Protein AF-A0A0B2VV82-F1 (afdb_monomer_lite)

Organism: Toxocara canis (NCBI:txid6265)

pLDDT: mean 85.84, std 12.66, range [38.75, 96.62]

Foldseek 3Di:
DDDPLAQLQSLLVQLLVLLVVCVVLPDDDDPPDDDPVSVVVLLVSLVSNLVSLVSSLPHDPPRPVPDDPVSVVSSLVSCLVCLNVLLVSLQCVQVVVPHPDDLVSNLVSLVSVLPVNPPPDDSSNVSNVVSCPRVSSVSSVVVVVVVCVVVVD

Structure (mmCIF, N/CA/C/O backbone):
data_AF-A0A0B2VV82-F1
#
_entry.id   AF-A0A0B2VV82-F1
#
loop_
_atom_site.group_PDB
_atom_site.id
_atom_site.type_symbol
_atom_site.label_atom_id
_atom_site.label_alt_id
_atom_site.label_comp_id
_atom_site.label_asym_id
_atom_site.label_entity_id
_atom_site.label_seq_id
_atom_site.pdbx_PDB_ins_code
_atom_site.Cartn_x
_atom_site.Cartn_y
_atom_site.Cartn_z
_atom_site.occupancy
_atom_site.B_iso_or_equiv
_atom_site.auth_seq_id
_atom_site.auth_comp_id
_atom_site.auth_asym_id
_atom_site.auth_atom_id
_atom_site.pdbx_PDB_model_num
ATOM 1 N N . MET A 1 1 ? 13.077 -0.779 22.346 1.00 38.75 1 MET A N 1
ATOM 2 C CA . MET A 1 1 ? 11.808 -1.352 22.839 1.00 38.75 1 MET A CA 1
ATOM 3 C C . MET A 1 1 ? 11.272 -2.237 21.726 1.00 38.75 1 MET A C 1
ATOM 5 O O . MET A 1 1 ? 10.902 -1.706 20.689 1.00 38.75 1 MET A O 1
ATOM 9 N N . LEU A 1 2 ? 11.366 -3.558 21.871 1.00 47.12 2 LEU A N 1
ATOM 10 C CA . LEU A 1 2 ? 10.791 -4.503 20.910 1.00 47.12 2 LEU A CA 1
ATOM 11 C C . LEU A 1 2 ? 9.285 -4.560 21.195 1.00 47.12 2 LEU A C 1
ATOM 13 O O . LEU A 1 2 ? 8.897 -4.849 22.325 1.00 47.12 2 LEU A O 1
ATOM 17 N N . LEU A 1 3 ? 8.452 -4.196 20.217 1.00 53.34 3 LEU A N 1
ATOM 18 C CA . LEU A 1 3 ? 7.009 -4.441 20.293 1.00 53.34 3 LEU A CA 1
ATOM 19 C C . LEU A 1 3 ? 6.811 -5.960 20.438 1.00 53.34 3 LEU A C 1
ATOM 21 O O . LEU A 1 3 ? 7.485 -6.690 19.708 1.00 53.34 3 LEU A O 1
ATOM 25 N N . PRO A 1 4 ? 5.950 -6.449 21.350 1.00 56.22 4 PRO A N 1
ATOM 26 C CA . PRO A 1 4 ? 5.631 -7.871 21.401 1.00 56.22 4 PRO A CA 1
ATOM 27 C C . PRO A 1 4 ? 5.121 -8.283 20.018 1.00 56.22 4 PRO A C 1
ATOM 29 O O . PRO A 1 4 ? 4.187 -7.672 19.499 1.00 56.22 4 PRO A O 1
ATOM 32 N N . GLU A 1 5 ? 5.788 -9.255 19.393 1.00 61.78 5 GLU A N 1
ATOM 33 C CA . GLU A 1 5 ? 5.615 -9.564 17.967 1.00 61.78 5 GLU A CA 1
ATOM 34 C C . GLU A 1 5 ? 4.212 -10.083 17.612 1.00 61.78 5 GLU A C 1
ATOM 36 O O . GLU A 1 5 ? 3.867 -10.110 16.436 1.00 61.78 5 GLU A O 1
ATOM 41 N N . ASP A 1 6 ? 3.374 -10.347 18.620 1.00 69.81 6 ASP A N 1
ATOM 42 C CA . ASP A 1 6 ? 2.082 -11.018 18.484 1.00 69.81 6 ASP A CA 1
ATOM 43 C C . ASP A 1 6 ? 0.884 -10.251 19.081 1.00 69.81 6 ASP A C 1
ATOM 45 O O . ASP A 1 6 ? -0.179 -10.847 19.259 1.00 69.81 6 ASP A O 1
ATOM 49 N N . ASP A 1 7 ? 1.014 -8.964 19.442 1.00 82.44 7 ASP A N 1
ATOM 50 C CA . ASP A 1 7 ? -0.138 -8.155 19.892 1.00 82.44 7 ASP A CA 1
ATOM 51 C C . ASP A 1 7 ? -0.795 -7.415 18.707 1.00 82.44 7 ASP A C 1
ATOM 53 O O . ASP A 1 7 ? -0.246 -6.409 18.238 1.00 82.44 7 ASP A O 1
ATOM 57 N N . PRO A 1 8 ? -1.987 -7.841 18.228 1.00 82.50 8 PRO A N 1
ATOM 58 C CA . PRO A 1 8 ? -2.631 -7.228 17.068 1.00 82.50 8 PRO A CA 1
ATOM 59 C C . PRO A 1 8 ? -2.944 -5.744 17.265 1.00 82.50 8 PRO A C 1
ATOM 61 O O . PRO A 1 8 ? -2.875 -4.980 16.302 1.00 82.50 8 PRO A O 1
ATOM 64 N N . LYS A 1 9 ? -3.222 -5.305 18.503 1.00 85.06 9 LYS A N 1
ATOM 65 C CA . LYS A 1 9 ? -3.465 -3.889 18.802 1.00 85.06 9 LYS A CA 1
ATOM 66 C C . LYS A 1 9 ? -2.193 -3.071 18.632 1.00 85.06 9 LYS A C 1
ATOM 68 O O . LYS A 1 9 ? -2.214 -2.028 17.983 1.00 85.06 9 LYS A O 1
ATOM 73 N N . ALA A 1 10 ? -1.083 -3.531 19.204 1.00 86.94 10 ALA A N 1
ATOM 74 C CA . ALA A 1 10 ? 0.201 -2.849 19.081 1.00 86.94 10 ALA A CA 1
ATOM 75 C C . ALA A 1 10 ? 0.649 -2.756 17.613 1.00 86.94 10 ALA A C 1
ATOM 77 O O . ALA A 1 10 ? 1.150 -1.717 17.181 1.00 86.94 10 ALA A O 1
ATOM 78 N N . LEU A 1 11 ? 0.409 -3.812 16.832 1.00 88.94 11 LEU A N 1
ATOM 79 C CA . LEU A 1 11 ? 0.706 -3.845 15.402 1.00 88.94 11 LEU A CA 1
ATOM 80 C C . LEU A 1 11 ? -0.211 -2.923 14.588 1.00 88.94 11 LEU A C 1
ATOM 82 O O . LEU A 1 11 ? 0.275 -2.222 13.703 1.00 88.94 11 LEU A O 1
ATOM 86 N N . PHE A 1 12 ? -1.500 -2.835 14.928 1.00 89.56 12 PHE A N 1
ATOM 87 C CA . PHE A 1 12 ? -2.404 -1.863 14.307 1.00 89.56 12 PHE A CA 1
ATOM 88 C C . PHE A 1 12 ? -2.006 -0.419 14.632 1.00 89.56 12 PHE A C 1
ATOM 90 O O . PHE A 1 12 ? -1.954 0.431 13.748 1.00 89.56 12 PHE A O 1
ATOM 97 N N . LEU A 1 13 ? -1.648 -0.132 15.887 1.00 90.25 13 LEU A N 1
ATOM 98 C CA . LEU A 1 13 ? -1.146 1.187 16.283 1.00 90.25 13 LEU A CA 1
ATOM 99 C C . LEU A 1 13 ? 0.170 1.532 15.574 1.00 90.25 13 LEU A C 1
ATOM 101 O O . LEU A 1 13 ? 0.400 2.693 15.238 1.00 90.25 13 LEU A O 1
ATOM 105 N N . HIS A 1 14 ? 1.017 0.537 15.303 1.00 91.94 14 HIS A N 1
ATOM 106 C CA . HIS A 1 14 ? 2.226 0.719 14.506 1.00 91.94 14 HIS A CA 1
ATOM 107 C C . HIS A 1 14 ? 1.917 1.029 13.033 1.00 91.94 14 HIS A C 1
ATOM 109 O O . HIS A 1 14 ? 2.543 1.922 12.454 1.00 91.94 14 HIS A O 1
ATOM 115 N N . LEU A 1 15 ? 0.926 0.356 12.438 1.00 92.88 15 LEU A N 1
ATOM 116 C CA . LEU A 1 15 ? 0.416 0.693 11.107 1.00 92.88 15 LEU A CA 1
ATOM 117 C C . LEU A 1 15 ? -0.132 2.123 11.078 1.00 92.88 15 LEU A C 1
ATOM 119 O O . LEU A 1 15 ? 0.257 2.910 10.219 1.00 92.88 15 LEU A O 1
ATOM 123 N N . HIS A 1 16 ? -0.963 2.491 12.052 1.00 93.81 16 HIS A N 1
ATOM 124 C CA . HIS A 1 16 ? -1.499 3.843 12.176 1.00 93.81 16 HIS A CA 1
ATOM 125 C C . HIS A 1 16 ? -0.387 4.900 12.289 1.00 93.81 16 HIS A C 1
ATOM 127 O O . HIS A 1 16 ? -0.419 5.898 11.573 1.00 93.81 16 HIS A O 1
ATOM 133 N N . ALA A 1 17 ? 0.631 4.673 13.124 1.00 94.31 17 ALA A N 1
ATOM 134 C CA . ALA A 1 17 ? 1.778 5.575 13.235 1.00 94.31 17 ALA A CA 1
ATOM 135 C C . ALA A 1 17 ? 2.549 5.704 11.909 1.00 94.31 17 ALA A C 1
ATOM 137 O O . ALA A 1 17 ? 2.942 6.805 11.525 1.00 94.31 17 ALA A O 1
ATOM 138 N N . THR A 1 18 ? 2.722 4.594 11.187 1.00 94.62 18 THR A N 1
ATOM 139 C CA . THR A 1 18 ? 3.369 4.578 9.865 1.00 94.62 18 THR A CA 1
ATOM 140 C C . THR A 1 18 ? 2.562 5.369 8.835 1.00 94.62 18 THR A C 1
ATOM 142 O O . THR A 1 18 ? 3.122 6.168 8.089 1.00 94.62 18 THR A O 1
ATOM 145 N N . LEU A 1 19 ? 1.237 5.219 8.839 1.00 94.00 19 LEU A N 1
ATOM 146 C CA . LEU A 1 19 ? 0.329 5.983 7.985 1.00 94.00 19 LEU A CA 1
ATOM 147 C C . LEU A 1 19 ? 0.330 7.478 8.328 1.00 94.00 19 LEU A C 1
ATOM 149 O O . LEU A 1 19 ? 0.311 8.304 7.424 1.00 94.00 19 LEU A O 1
ATOM 153 N N . LYS A 1 20 ? 0.412 7.854 9.610 1.00 95.19 20 LYS A N 1
ATOM 154 C CA . LYS A 1 20 ? 0.573 9.262 10.014 1.00 95.19 20 LYS A CA 1
ATOM 155 C C . LYS A 1 20 ? 1.897 9.846 9.530 1.00 95.19 20 LYS A C 1
ATOM 157 O O . LYS A 1 20 ? 1.935 11.001 9.128 1.00 95.19 20 LYS A O 1
ATOM 162 N N . GLU A 1 21 ? 2.979 9.072 9.556 1.00 94.38 21 GLU A N 1
ATOM 163 C CA . GLU A 1 21 ? 4.252 9.524 8.993 1.00 94.38 21 GLU A CA 1
ATOM 164 C C . GLU A 1 21 ? 4.162 9.730 7.479 1.00 94.38 21 GLU A C 1
ATOM 166 O O . GLU A 1 21 ? 4.648 10.748 6.984 1.00 94.38 21 GLU A O 1
ATOM 171 N N . LEU A 1 22 ? 3.506 8.809 6.767 1.00 92.50 22 LEU A N 1
ATOM 172 C CA . LEU A 1 22 ? 3.188 8.985 5.355 1.00 92.50 22 LEU A CA 1
ATOM 173 C C . LEU A 1 22 ? 2.383 10.271 5.156 1.00 92.50 22 LEU A C 1
ATOM 175 O O . LEU A 1 22 ? 2.790 11.102 4.363 1.00 92.50 22 LEU A O 1
ATOM 179 N N . ASP A 1 23 ? 1.339 10.511 5.947 1.00 93.19 23 ASP A N 1
ATOM 180 C CA . ASP A 1 23 ? 0.503 11.710 5.826 1.00 93.19 23 ASP A CA 1
ATOM 181 C C . ASP A 1 23 ? 1.262 13.035 6.019 1.00 93.19 23 ASP A C 1
ATOM 183 O O . ASP A 1 23 ? 0.896 14.059 5.441 1.00 93.19 23 ASP A O 1
ATOM 187 N N . LEU A 1 24 ? 2.325 13.014 6.825 1.00 90.62 24 LEU A N 1
ATOM 188 C CA . LEU A 1 24 ? 3.168 14.177 7.101 1.00 90.62 24 LEU A CA 1
ATOM 189 C C . LEU A 1 24 ? 4.263 14.400 6.052 1.00 90.62 24 LEU A C 1
ATOM 191 O O . LEU A 1 24 ? 4.686 15.538 5.859 1.00 90.62 24 LEU A O 1
ATOM 195 N N . LYS A 1 25 ? 4.772 13.328 5.437 1.00 90.38 25 LYS A N 1
ATOM 196 C CA . LYS A 1 25 ? 5.976 13.361 4.586 1.00 90.38 25 LYS A CA 1
ATOM 197 C C . LYS A 1 25 ? 5.710 13.043 3.118 1.00 90.38 25 LYS A C 1
ATOM 199 O O . LYS A 1 25 ? 6.599 13.230 2.286 1.00 90.38 25 LYS A O 1
ATOM 204 N N . SER A 1 26 ? 4.527 12.534 2.794 1.00 86.44 26 SER A N 1
ATOM 205 C CA . SER A 1 26 ? 4.125 12.284 1.419 1.00 86.44 26 SER A CA 1
ATOM 206 C C . SER A 1 26 ? 4.080 13.605 0.669 1.00 86.44 26 SER A C 1
ATOM 208 O O . SER A 1 26 ? 3.462 14.569 1.128 1.00 86.44 26 SER A O 1
ATOM 210 N N . ILE A 1 27 ? 4.679 13.619 -0.507 1.00 82.75 27 ILE A N 1
ATOM 211 C CA . ILE A 1 27 ? 4.485 14.680 -1.489 1.00 82.75 27 ILE A CA 1
ATOM 212 C C . ILE A 1 27 ? 3.793 14.068 -2.699 1.00 82.75 27 ILE A C 1
ATOM 214 O O . ILE A 1 27 ? 3.906 12.864 -2.940 1.00 82.75 27 ILE A O 1
ATOM 218 N N . PHE A 1 28 ? 3.045 14.874 -3.446 1.00 73.19 28 PHE A N 1
ATOM 219 C CA . PHE A 1 28 ? 2.449 14.383 -4.679 1.00 73.19 28 PHE A CA 1
ATOM 220 C C . PHE A 1 28 ? 3.560 14.098 -5.691 1.00 73.19 28 PHE A C 1
ATOM 222 O O . PHE A 1 28 ? 4.352 14.985 -6.007 1.00 73.19 28 PHE A O 1
ATOM 229 N N . LEU A 1 29 ? 3.628 12.846 -6.143 1.00 66.38 29 LEU A N 1
ATOM 230 C CA . LEU A 1 29 ? 4.650 12.381 -7.063 1.00 66.38 29 LEU A CA 1
ATOM 231 C C . LEU A 1 29 ? 4.213 12.639 -8.512 1.00 66.38 29 LEU A C 1
ATOM 233 O O . LEU A 1 29 ? 3.559 11.795 -9.112 1.00 66.38 29 LEU A O 1
ATOM 237 N N . GLU A 1 30 ? 4.533 13.793 -9.099 1.00 63.25 30 GLU A N 1
ATOM 238 C CA . GLU A 1 30 ? 4.420 13.931 -10.559 1.00 63.25 30 GLU A CA 1
ATOM 239 C C . GLU A 1 30 ? 5.642 13.287 -11.219 1.00 63.25 30 GLU A C 1
ATOM 241 O O . GLU A 1 30 ? 6.777 13.630 -10.883 1.00 63.25 30 GLU A O 1
ATOM 246 N N . HIS A 1 31 ? 5.409 12.386 -12.182 1.00 55.22 31 HIS A N 1
ATOM 247 C CA . HIS A 1 31 ? 6.424 11.587 -12.894 1.00 55.22 31 HIS A CA 1
ATOM 248 C C . HIS A 1 31 ? 7.573 12.389 -13.544 1.00 55.22 31 HIS A C 1
ATOM 250 O O . HIS A 1 31 ? 8.507 11.799 -14.077 1.00 55.22 31 HIS A O 1
ATOM 256 N N . THR A 1 32 ? 7.525 13.722 -13.550 1.00 52.88 32 THR A N 1
ATOM 257 C CA . THR A 1 32 ? 8.414 14.564 -14.360 1.00 52.88 32 THR A CA 1
ATOM 258 C C . THR A 1 32 ? 9.204 15.625 -13.592 1.00 52.88 32 THR A C 1
ATOM 260 O O . THR A 1 32 ? 9.935 16.373 -14.238 1.00 52.88 32 THR A O 1
ATOM 263 N N . ALA A 1 33 ? 9.094 15.741 -12.261 1.00 56.28 33 ALA A N 1
ATOM 264 C CA . ALA A 1 33 ? 9.673 16.902 -11.559 1.00 56.28 33 ALA A CA 1
ATOM 265 C C . ALA A 1 33 ? 10.246 16.649 -10.153 1.00 56.28 33 ALA A C 1
ATOM 267 O O . ALA A 1 33 ? 10.406 17.600 -9.389 1.00 56.28 33 ALA A O 1
ATOM 268 N N . ILE A 1 34 ? 10.554 15.405 -9.790 1.00 63.88 34 ILE A N 1
ATOM 269 C CA . ILE A 1 34 ? 10.995 15.072 -8.428 1.00 63.88 34 ILE A CA 1
ATOM 270 C C . ILE A 1 34 ? 12.476 14.731 -8.422 1.00 63.88 34 ILE A C 1
ATOM 272 O O . ILE A 1 34 ? 12.949 13.970 -9.266 1.00 63.88 34 ILE A O 1
ATOM 276 N N . GLY A 1 35 ? 13.221 15.353 -7.508 1.00 69.94 35 GLY A N 1
ATOM 277 C CA . GLY A 1 35 ? 14.632 15.070 -7.315 1.00 69.94 35 GLY A CA 1
ATOM 278 C C . GLY A 1 35 ? 14.832 13.652 -6.790 1.00 69.94 35 GLY A C 1
ATOM 279 O O . GLY A 1 35 ? 13.949 13.052 -6.175 1.00 69.94 35 GLY A O 1
ATOM 280 N N . LEU A 1 36 ? 16.017 13.101 -7.046 1.00 77.62 36 LEU A N 1
ATOM 281 C CA . LEU A 1 36 ? 16.346 11.720 -6.681 1.00 77.62 36 LEU A CA 1
ATOM 282 C C . LEU A 1 36 ? 16.151 11.461 -5.177 1.00 77.62 36 LEU A C 1
ATOM 284 O O . LEU A 1 36 ? 15.531 10.467 -4.812 1.00 77.62 36 LEU A O 1
ATOM 288 N N . ASP A 1 37 ? 16.571 12.397 -4.321 1.00 82.75 37 ASP A N 1
ATOM 289 C CA . ASP A 1 37 ? 16.448 12.280 -2.860 1.00 82.75 37 ASP A CA 1
ATOM 290 C C . ASP A 1 37 ? 14.984 12.214 -2.394 1.00 82.75 37 ASP A C 1
ATOM 292 O O . ASP A 1 37 ? 14.635 11.482 -1.463 1.00 82.75 37 ASP A O 1
ATOM 296 N N . GLU A 1 38 ? 14.100 12.975 -3.042 1.00 84.38 38 GLU A N 1
ATOM 297 C CA . GLU A 1 38 ? 12.676 12.953 -2.729 1.00 84.38 38 GLU A CA 1
ATOM 298 C C . GLU A 1 38 ? 12.028 11.653 -3.206 1.00 84.38 38 GLU A C 1
ATOM 300 O O . GLU A 1 38 ? 11.227 11.078 -2.466 1.00 84.38 38 GLU A O 1
ATOM 305 N N . CYS A 1 39 ? 12.403 11.160 -4.391 1.00 84.56 39 CYS A N 1
ATOM 306 C CA . CYS A 1 39 ? 11.950 9.865 -4.895 1.00 84.56 39 CYS A CA 1
ATOM 307 C C . CYS A 1 39 ? 12.356 8.734 -3.939 1.00 84.56 39 CYS A C 1
ATOM 309 O O . CYS A 1 39 ? 11.498 7.971 -3.486 1.00 84.56 39 CYS A O 1
ATOM 311 N N . ASP A 1 40 ? 13.624 8.696 -3.523 1.00 88.38 40 ASP A N 1
ATOM 312 C CA . ASP A 1 40 ? 14.140 7.714 -2.566 1.00 88.38 40 ASP A CA 1
ATOM 313 C C . ASP A 1 40 ? 13.382 7.767 -1.236 1.00 88.38 40 ASP A C 1
ATOM 315 O O . ASP A 1 40 ? 12.973 6.730 -0.703 1.00 88.38 40 ASP A O 1
ATOM 319 N N . MET A 1 41 ? 13.121 8.969 -0.710 1.00 91.06 41 MET A N 1
ATOM 320 C CA . MET A 1 41 ? 12.314 9.137 0.499 1.00 91.06 41 MET A CA 1
ATOM 321 C C . MET A 1 41 ? 10.905 8.557 0.323 1.00 91.06 41 MET A C 1
ATOM 323 O O . MET A 1 41 ? 10.432 7.841 1.210 1.00 91.06 41 MET A O 1
ATOM 327 N N . GLN A 1 42 ? 10.233 8.830 -0.801 1.00 91.31 42 GLN A N 1
ATOM 328 C CA . GLN A 1 42 ? 8.900 8.281 -1.056 1.00 91.31 42 GLN A CA 1
ATOM 329 C C . GLN A 1 42 ? 8.928 6.752 -1.195 1.00 91.31 42 GLN A C 1
ATOM 331 O O . GLN A 1 42 ? 8.044 6.076 -0.662 1.00 91.31 42 GLN A O 1
ATOM 336 N N . MET A 1 43 ? 9.967 6.185 -1.812 1.00 92.44 43 MET A N 1
ATOM 337 C CA . MET A 1 43 ? 10.140 4.731 -1.895 1.00 92.44 43 MET A CA 1
ATOM 338 C C . MET A 1 43 ? 10.339 4.104 -0.511 1.00 92.44 43 MET A C 1
ATOM 340 O O . MET A 1 43 ? 9.719 3.085 -0.192 1.00 92.44 43 MET A O 1
ATOM 344 N N . GLN A 1 44 ? 11.125 4.734 0.366 1.00 94.06 44 GLN A N 1
ATOM 345 C CA . GLN A 1 44 ? 11.276 4.263 1.746 1.00 94.06 44 GLN A CA 1
ATOM 346 C C . GLN A 1 44 ? 9.975 4.373 2.555 1.00 94.06 44 GLN A C 1
ATOM 348 O O . GLN A 1 44 ? 9.683 3.483 3.360 1.00 94.06 44 GLN A O 1
ATOM 353 N N . LEU A 1 45 ? 9.169 5.420 2.341 1.00 94.31 45 LEU A N 1
ATOM 354 C CA . LEU A 1 45 ? 7.842 5.533 2.957 1.00 94.31 45 LEU A CA 1
ATOM 355 C C . LEU A 1 45 ? 6.922 4.392 2.505 1.00 94.31 45 LEU A C 1
ATOM 357 O O . LEU A 1 45 ? 6.306 3.743 3.352 1.00 94.31 45 LEU A O 1
ATOM 361 N N . GLY A 1 46 ? 6.891 4.090 1.204 1.00 94.50 46 GLY A N 1
ATOM 362 C CA . GLY A 1 46 ? 6.089 2.995 0.649 1.00 94.50 46 GLY A CA 1
ATOM 363 C C . GLY A 1 46 ? 6.498 1.632 1.191 1.00 94.50 46 GLY A C 1
ATOM 364 O O . GLY A 1 46 ? 5.653 0.875 1.668 1.00 94.50 46 GLY A O 1
ATOM 365 N N . LYS A 1 47 ? 7.805 1.359 1.255 1.00 96.12 47 LYS A N 1
ATOM 366 C CA . LYS A 1 47 ? 8.346 0.151 1.891 1.00 96.12 47 LYS A CA 1
ATOM 367 C C . LYS A 1 47 ? 7.869 -0.017 3.329 1.00 96.12 47 LYS A C 1
ATOM 369 O O . LYS A 1 47 ? 7.401 -1.092 3.701 1.00 96.12 47 LYS A O 1
ATOM 374 N N . ARG A 1 48 ? 7.982 1.032 4.146 1.00 96.06 48 ARG A N 1
ATOM 375 C CA . ARG A 1 48 ? 7.578 0.978 5.558 1.00 96.06 48 ARG A CA 1
ATOM 376 C C . ARG A 1 48 ? 6.075 0.780 5.706 1.00 96.06 48 ARG A C 1
ATOM 378 O O . ARG A 1 48 ? 5.662 -0.001 6.560 1.00 96.06 48 ARG A O 1
ATOM 385 N N . PHE A 1 49 ? 5.279 1.439 4.866 1.00 95.56 49 PHE A N 1
ATOM 386 C CA . PHE A 1 49 ? 3.833 1.243 4.810 1.00 95.56 49 PHE A CA 1
ATOM 387 C C . PHE A 1 49 ? 3.474 -0.221 4.518 1.00 95.56 49 PHE A C 1
ATOM 389 O O . PHE A 1 49 ? 2.756 -0.832 5.310 1.00 95.56 49 PHE A O 1
ATOM 396 N N . ILE A 1 50 ? 4.028 -0.806 3.450 1.00 96.06 50 ILE A N 1
ATOM 397 C CA . ILE A 1 50 ? 3.772 -2.203 3.069 1.00 96.06 50 ILE A CA 1
ATOM 398 C C . ILE A 1 50 ? 4.216 -3.171 4.174 1.00 96.06 50 ILE A C 1
ATOM 400 O O . ILE A 1 50 ? 3.457 -4.056 4.560 1.00 96.06 50 ILE A O 1
ATOM 404 N N . GLN A 1 51 ? 5.398 -2.974 4.764 1.00 94.69 51 GLN A N 1
ATOM 405 C CA . GLN A 1 51 ? 5.879 -3.820 5.863 1.00 94.69 51 GLN A CA 1
ATOM 406 C C . GLN A 1 51 ? 4.987 -3.744 7.107 1.00 94.69 51 GLN A C 1
ATOM 408 O O . GLN A 1 51 ? 4.691 -4.775 7.714 1.00 94.69 51 GLN A O 1
ATOM 413 N N . ALA A 1 52 ? 4.544 -2.543 7.492 1.00 93.00 52 ALA A N 1
ATOM 414 C CA . ALA A 1 52 ? 3.648 -2.366 8.632 1.00 93.00 52 ALA A CA 1
ATOM 415 C C . ALA A 1 52 ? 2.288 -3.033 8.383 1.00 93.00 52 ALA A C 1
ATOM 417 O O . ALA A 1 52 ? 1.745 -3.680 9.281 1.00 93.00 52 ALA A O 1
ATOM 418 N N . LEU A 1 53 ? 1.775 -2.926 7.155 1.00 92.19 53 LEU A N 1
ATOM 419 C CA . LEU A 1 53 ? 0.534 -3.558 6.730 1.00 92.19 53 LEU A CA 1
ATOM 420 C C . LEU A 1 53 ? 0.628 -5.089 6.779 1.00 92.19 53 LEU A C 1
ATOM 422 O O . LEU A 1 53 ? -0.219 -5.730 7.401 1.00 92.19 53 LEU A O 1
ATOM 426 N N . THR A 1 54 ? 1.679 -5.668 6.195 1.0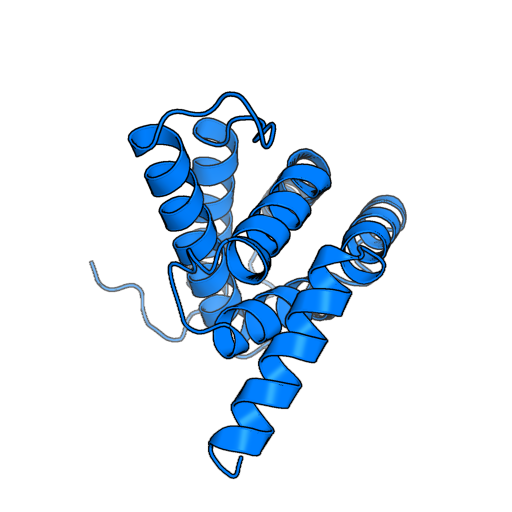0 91.69 54 THR A N 1
ATOM 427 C CA . THR A 1 54 ? 1.924 -7.118 6.207 1.00 91.69 54 THR A CA 1
ATOM 428 C C . THR A 1 54 ? 2.072 -7.651 7.626 1.00 91.69 54 THR A C 1
ATOM 430 O O . THR A 1 54 ? 1.446 -8.650 7.979 1.00 91.69 54 THR A O 1
ATOM 433 N N . ARG A 1 55 ? 2.830 -6.946 8.474 1.00 89.69 55 ARG A N 1
ATOM 434 C CA . ARG A 1 55 ? 3.038 -7.337 9.872 1.00 89.69 55 ARG A CA 1
ATOM 435 C C . ARG A 1 55 ? 1.746 -7.309 10.685 1.00 89.69 55 ARG A C 1
ATOM 437 O O . ARG A 1 55 ? 1.498 -8.210 11.483 1.00 89.69 55 ARG A O 1
ATOM 444 N N . TRP A 1 56 ? 0.910 -6.291 10.494 1.00 87.69 56 TRP A N 1
ATOM 445 C CA . TRP A 1 56 ? -0.403 -6.264 11.132 1.00 87.69 56 TRP A CA 1
ATOM 446 C C . TRP A 1 56 ? -1.303 -7.389 10.609 1.00 87.69 56 TRP A C 1
ATOM 448 O O . TRP A 1 56 ? -1.948 -8.077 11.396 1.00 87.69 56 TRP A O 1
ATOM 458 N N . ALA A 1 57 ? -1.310 -7.634 9.299 1.00 85.19 57 ALA A N 1
ATOM 459 C CA . ALA A 1 57 ? -2.154 -8.657 8.697 1.00 85.19 57 ALA A CA 1
ATOM 460 C C . ALA A 1 57 ? -1.805 -10.091 9.124 1.00 85.19 57 ALA A C 1
ATOM 462 O O . ALA A 1 57 ? -2.709 -10.933 9.144 1.00 85.19 57 ALA A O 1
ATOM 463 N N . SER A 1 58 ? -0.534 -10.358 9.453 1.00 83.62 58 SER A N 1
ATOM 464 C CA . SER A 1 58 ? -0.074 -11.641 9.998 1.00 83.62 58 SER A CA 1
ATOM 465 C C . SER A 1 58 ? -0.488 -11.874 11.453 1.00 83.62 58 SER A C 1
ATOM 467 O O . SER A 1 58 ? -0.436 -13.008 11.923 1.00 83.62 58 SER A O 1
ATOM 469 N N . ALA A 1 59 ? -0.912 -10.830 12.170 1.00 78.12 59 ALA A N 1
ATOM 470 C CA . ALA A 1 59 ? -1.400 -10.960 13.535 1.00 78.12 59 ALA A CA 1
ATOM 471 C C . ALA A 1 59 ? -2.788 -11.631 13.553 1.00 78.12 59 ALA A C 1
ATOM 473 O O . ALA A 1 59 ? -3.633 -11.362 12.694 1.00 78.12 59 ALA A O 1
ATOM 474 N N . SER A 1 60 ? -3.034 -12.514 14.528 1.00 63.66 60 SER A N 1
ATOM 475 C CA . SER A 1 60 ? -4.299 -13.261 14.618 1.00 63.66 60 SER A CA 1
ATOM 476 C C . SER A 1 60 ? -5.511 -12.313 14.745 1.00 63.66 60 SER A C 1
ATOM 478 O O . SER A 1 60 ? -5.479 -11.412 15.590 1.00 63.66 60 SER A O 1
ATOM 480 N N . PRO A 1 61 ? -6.583 -12.502 13.947 1.00 56.62 61 PRO A N 1
ATOM 481 C CA . PRO A 1 61 ? -7.747 -11.610 13.914 1.00 56.62 61 PRO A CA 1
ATOM 482 C C . PRO A 1 61 ? -8.554 -11.575 15.223 1.00 56.62 61 PRO A C 1
ATOM 484 O O . PRO A 1 61 ? -9.228 -10.584 15.485 1.00 56.62 61 PRO A O 1
ATOM 487 N N . ASP A 1 62 ? -8.427 -12.586 16.086 1.00 53.75 62 ASP A N 1
ATOM 488 C CA . ASP A 1 62 ? -9.254 -12.757 17.294 1.00 53.75 62 ASP A CA 1
ATOM 489 C C . ASP A 1 62 ? -8.941 -11.781 18.454 1.00 53.75 62 ASP A C 1
ATOM 491 O O . ASP A 1 62 ? -9.437 -11.966 19.564 1.00 53.75 62 ASP A O 1
ATOM 495 N N . LYS A 1 63 ? -8.098 -10.751 18.261 1.00 48.03 63 LYS A N 1
ATOM 496 C CA . LYS A 1 63 ? -7.783 -9.755 19.317 1.00 48.03 63 LYS A CA 1
ATOM 497 C C . LYS A 1 63 ? -7.860 -8.288 18.874 1.00 48.03 63 LYS A C 1
ATOM 499 O O . LYS A 1 63 ? -7.423 -7.405 19.616 1.00 48.03 63 LYS A O 1
ATOM 504 N N . ALA A 1 64 ? -8.406 -8.009 17.689 1.00 51.66 64 ALA A N 1
ATOM 505 C CA . ALA A 1 64 ? -8.549 -6.640 17.183 1.00 51.66 64 ALA A CA 1
ATOM 506 C C . ALA A 1 64 ? -9.638 -5.814 17.905 1.00 51.66 64 ALA A C 1
ATOM 508 O O . ALA A 1 64 ? -9.619 -4.591 17.791 1.00 51.66 64 ALA A O 1
ATOM 509 N N . ASP A 1 65 ? -10.489 -6.438 18.735 1.00 55.12 65 ASP A N 1
ATOM 510 C CA . ASP A 1 65 ? -11.602 -5.827 19.502 1.00 55.12 65 ASP A CA 1
ATOM 511 C C . ASP A 1 65 ? -11.197 -4.727 20.515 1.00 55.12 65 ASP A C 1
ATOM 513 O O . ASP A 1 65 ? -11.987 -4.296 21.353 1.00 55.12 65 ASP A O 1
ATOM 517 N N . THR A 1 66 ? -9.944 -4.273 20.493 1.00 63.62 66 THR A N 1
ATOM 518 C CA . THR A 1 66 ? -9.379 -3.316 21.451 1.00 63.62 66 THR A CA 1
ATOM 519 C C . THR A 1 66 ? -8.873 -2.016 20.818 1.00 63.62 66 THR A C 1
ATOM 521 O O . THR A 1 66 ? -8.301 -1.184 21.537 1.00 63.62 66 THR A O 1
ATOM 524 N N . VAL A 1 67 ? -9.066 -1.819 19.510 1.00 74.88 67 VAL A N 1
ATOM 525 C CA . VAL A 1 67 ? -8.807 -0.544 18.820 1.00 74.88 67 VAL A CA 1
ATOM 526 C C . VAL A 1 67 ? -10.051 0.340 18.916 1.00 74.88 67 VAL A C 1
ATOM 528 O O . VAL A 1 67 ? -11.173 -0.129 18.762 1.00 74.88 67 VAL A O 1
ATOM 531 N N . ASP A 1 68 ? -9.873 1.622 19.229 1.00 83.44 68 ASP A N 1
ATOM 532 C CA . ASP A 1 68 ? -10.990 2.561 19.279 1.00 83.44 68 ASP A CA 1
ATOM 533 C C . ASP A 1 68 ? -11.403 3.029 17.873 1.00 83.44 68 ASP A C 1
ATOM 535 O O . ASP A 1 68 ? -10.571 3.189 16.976 1.00 83.44 68 ASP A O 1
ATOM 539 N N . SER A 1 69 ? -12.691 3.333 17.706 1.00 84.69 69 SER A N 1
ATOM 540 C CA . SER A 1 69 ? -13.281 3.712 16.416 1.00 84.69 69 SER A CA 1
ATOM 541 C C . SER A 1 69 ? -12.661 4.966 15.789 1.00 84.69 69 SER A C 1
ATOM 543 O O . SER A 1 69 ? -12.715 5.145 14.573 1.00 84.69 69 SER A O 1
ATOM 545 N N . LYS A 1 70 ? -12.062 5.858 16.591 1.00 89.38 70 LYS A N 1
ATOM 546 C CA . LYS A 1 70 ? -11.390 7.056 16.074 1.00 89.38 70 LYS A CA 1
ATOM 547 C C . LYS A 1 70 ? -10.083 6.681 15.378 1.00 89.38 70 LYS A C 1
ATOM 549 O O . LYS A 1 70 ? -9.808 7.210 14.307 1.00 89.38 70 LYS A O 1
ATOM 554 N N . THR A 1 71 ? -9.299 5.772 15.952 1.00 88.94 71 THR A N 1
ATOM 555 C CA . THR A 1 71 ? -8.059 5.289 15.328 1.00 88.94 71 THR A CA 1
ATOM 556 C C . THR A 1 71 ? -8.338 4.573 13.999 1.00 88.94 71 THR A C 1
ATOM 558 O O . THR A 1 71 ? -7.627 4.796 13.019 1.00 88.94 71 THR A O 1
ATOM 561 N N . GLU A 1 72 ? -9.399 3.766 13.925 1.00 87.69 72 GLU A N 1
ATOM 562 C CA . GLU A 1 72 ? -9.823 3.115 12.674 1.00 87.69 72 GLU A CA 1
ATOM 563 C C . GLU A 1 72 ? -10.241 4.135 11.606 1.00 87.69 72 GLU A C 1
ATOM 565 O O . GLU A 1 72 ? -9.808 4.054 10.453 1.00 87.69 72 GLU A O 1
ATOM 570 N N . GLN A 1 73 ? -11.021 5.144 12.005 1.00 89.00 73 GLN A N 1
ATOM 571 C CA . GLN A 1 73 ? -11.433 6.232 11.121 1.00 89.00 73 GLN A CA 1
ATOM 572 C C . GLN A 1 73 ? -10.234 7.041 10.605 1.00 89.00 73 GLN A C 1
ATOM 574 O O . GLN A 1 73 ? -10.209 7.426 9.435 1.00 89.00 73 GLN A O 1
ATOM 579 N N . ASP A 1 74 ? -9.231 7.287 11.449 1.00 92.12 74 ASP A N 1
ATOM 580 C CA . ASP A 1 74 ? -8.003 7.983 11.064 1.00 92.12 74 ASP A CA 1
ATOM 581 C C . ASP A 1 74 ? -7.219 7.194 10.004 1.00 92.12 74 ASP A C 1
ATOM 583 O O . ASP A 1 74 ? -6.821 7.773 8.993 1.00 92.12 74 ASP A O 1
ATOM 587 N N . VAL A 1 75 ? -7.041 5.880 10.187 1.00 91.25 75 VAL A N 1
ATOM 588 C CA . VAL A 1 75 ? -6.393 4.995 9.198 1.00 91.25 75 VAL A CA 1
ATOM 589 C C . VAL A 1 75 ? -7.116 5.059 7.854 1.00 91.25 75 VAL A C 1
ATOM 591 O O . VAL A 1 75 ? -6.487 5.311 6.823 1.00 91.25 75 VAL A O 1
ATOM 594 N N . ARG A 1 76 ? -8.444 4.909 7.874 1.00 91.06 76 ARG A N 1
ATOM 595 C CA . ARG A 1 76 ? -9.294 5.001 6.683 1.00 91.06 76 ARG A CA 1
ATOM 596 C C . ARG A 1 76 ? -9.126 6.348 5.977 1.00 91.06 76 ARG A C 1
ATOM 598 O O . ARG A 1 76 ? -8.852 6.385 4.780 1.00 91.06 76 ARG A O 1
ATOM 605 N N . ASN A 1 77 ? -9.214 7.457 6.711 1.00 92.31 77 ASN A N 1
ATOM 606 C CA . ASN A 1 77 ? -9.085 8.801 6.143 1.00 92.31 77 ASN A CA 1
ATOM 607 C C . ASN A 1 77 ? -7.717 9.038 5.483 1.00 92.31 77 ASN A C 1
ATOM 609 O O . ASN A 1 77 ? -7.652 9.673 4.430 1.00 92.31 77 ASN A O 1
ATOM 613 N N . ILE A 1 78 ? -6.634 8.521 6.071 1.00 92.88 78 ILE A N 1
ATOM 614 C CA . ILE A 1 78 ? -5.289 8.653 5.498 1.00 92.88 78 ILE A CA 1
ATOM 615 C C . ILE A 1 78 ? -5.192 7.875 4.180 1.00 92.88 78 ILE A C 1
ATOM 617 O O . ILE A 1 78 ? -4.727 8.426 3.186 1.00 92.88 78 ILE A O 1
ATOM 621 N N . ILE A 1 79 ? -5.672 6.630 4.129 1.00 92.06 79 ILE A N 1
ATOM 622 C CA . ILE A 1 79 ? -5.621 5.821 2.898 1.00 92.06 79 ILE A CA 1
ATOM 623 C C . ILE A 1 79 ? -6.469 6.462 1.786 1.00 92.06 79 ILE A C 1
ATOM 625 O O . ILE A 1 79 ? -6.015 6.569 0.646 1.00 92.06 79 ILE A O 1
ATOM 629 N N . VAL A 1 80 ? -7.670 6.956 2.115 1.00 91.31 80 VAL A N 1
ATOM 630 C CA . VAL A 1 80 ? -8.521 7.700 1.167 1.00 91.31 80 VAL A CA 1
ATOM 631 C C . VAL A 1 80 ? -7.780 8.918 0.611 1.00 91.31 80 VAL A C 1
ATOM 633 O O . VAL A 1 80 ? -7.740 9.117 -0.602 1.00 91.31 80 VAL A O 1
ATOM 636 N N . LYS A 1 81 ? -7.150 9.716 1.482 1.00 92.25 81 LYS A N 1
ATOM 637 C CA . LYS A 1 81 ? -6.387 10.907 1.082 1.00 92.25 81 LYS A CA 1
ATOM 638 C C . LYS A 1 81 ? -5.213 10.566 0.156 1.00 92.25 81 LYS A C 1
ATOM 640 O O . LYS A 1 81 ? -4.939 11.325 -0.769 1.00 92.25 81 LYS A O 1
ATOM 645 N N . HIS A 1 82 ? -4.553 9.430 0.378 1.00 92.69 82 HIS A N 1
ATOM 646 C CA . HIS A 1 82 ? -3.329 9.027 -0.329 1.00 92.69 82 HIS A CA 1
ATOM 647 C C . HIS A 1 82 ? -3.537 7.963 -1.406 1.00 92.69 82 HIS A C 1
ATOM 649 O O . HIS A 1 82 ? -2.575 7.358 -1.868 1.00 92.69 82 HIS A O 1
ATOM 655 N N . THR A 1 83 ? -4.774 7.765 -1.864 1.00 92.81 83 THR A N 1
ATOM 656 C CA . THR A 1 83 ? -5.104 6.792 -2.922 1.00 92.81 83 THR A CA 1
ATOM 657 C C . THR A 1 83 ? -4.236 6.986 -4.171 1.00 92.81 83 THR A C 1
ATOM 659 O O . THR A 1 83 ? -3.602 6.040 -4.630 1.00 92.81 83 THR A O 1
ATOM 662 N N . SER A 1 84 ? -4.134 8.217 -4.685 1.00 91.56 84 SER A N 1
ATOM 663 C CA . SER A 1 84 ? -3.308 8.507 -5.867 1.00 91.56 84 SER A CA 1
ATOM 664 C C . SER A 1 84 ? -1.822 8.264 -5.617 1.00 91.56 84 SER A C 1
ATOM 666 O O . SER A 1 84 ? -1.125 7.769 -6.494 1.00 91.56 84 SER A O 1
ATOM 668 N N . TRP A 1 85 ? -1.335 8.579 -4.414 1.00 93.62 85 TRP A N 1
ATOM 669 C CA . TRP A 1 85 ? 0.060 8.350 -4.049 1.00 93.62 85 TRP A CA 1
ATOM 670 C C . TRP A 1 85 ? 0.401 6.856 -4.050 1.00 93.62 85 TRP A C 1
ATOM 672 O O . TRP A 1 85 ? 1.432 6.473 -4.592 1.00 93.62 85 TRP A O 1
ATOM 682 N N . ILE A 1 86 ? -0.484 6.008 -3.508 1.00 94.38 86 ILE A N 1
ATOM 683 C CA . ILE A 1 86 ? -0.298 4.547 -3.488 1.00 94.38 86 ILE A CA 1
ATOM 684 C C . ILE A 1 86 ? -0.196 4.006 -4.917 1.00 94.38 86 ILE A C 1
ATOM 686 O O . ILE A 1 86 ? 0.685 3.200 -5.204 1.00 94.38 86 ILE A O 1
ATOM 690 N N . ILE A 1 87 ? -1.060 4.482 -5.816 1.00 93.69 87 ILE A N 1
ATOM 691 C CA . ILE A 1 87 ? -1.045 4.096 -7.232 1.00 93.69 87 ILE A CA 1
ATOM 692 C C . ILE A 1 87 ? 0.285 4.488 -7.888 1.00 93.69 87 ILE A C 1
ATOM 694 O O . ILE A 1 87 ? 0.933 3.649 -8.510 1.00 93.69 87 ILE A O 1
ATOM 698 N N . ILE A 1 88 ? 0.734 5.731 -7.694 1.00 91.00 88 ILE A N 1
ATOM 699 C CA . ILE A 1 88 ? 1.996 6.219 -8.269 1.00 91.00 88 ILE A CA 1
ATOM 700 C C . ILE A 1 88 ? 3.199 5.455 -7.701 1.00 91.00 88 ILE A C 1
ATOM 702 O O . ILE A 1 88 ? 4.092 5.076 -8.454 1.00 91.00 88 ILE A O 1
ATOM 706 N N . PHE A 1 89 ? 3.209 5.167 -6.396 1.00 92.94 89 PHE A N 1
ATOM 707 C CA . PHE A 1 89 ? 4.235 4.336 -5.763 1.00 92.94 89 PHE A CA 1
ATOM 708 C C . PHE A 1 89 ? 4.353 2.968 -6.452 1.00 92.94 89 PHE A C 1
ATOM 710 O O . PHE A 1 89 ? 5.459 2.552 -6.802 1.00 92.94 89 PHE A O 1
ATOM 717 N N . VAL A 1 90 ? 3.224 2.291 -6.697 1.00 93.88 90 VAL A N 1
ATOM 718 C CA . VAL A 1 90 ? 3.209 1.015 -7.429 1.00 93.88 90 VAL A CA 1
ATOM 719 C C . VAL A 1 90 ? 3.730 1.201 -8.856 1.00 93.88 90 VAL A C 1
ATOM 721 O O . VAL A 1 90 ? 4.554 0.407 -9.309 1.00 93.88 90 VAL A O 1
ATOM 724 N N . GLY A 1 91 ? 3.307 2.268 -9.539 1.00 91.31 91 GLY A N 1
ATOM 725 C CA . GLY A 1 91 ? 3.767 2.607 -10.886 1.00 91.31 91 GLY A CA 1
ATOM 726 C C . GLY A 1 91 ? 5.287 2.735 -10.974 1.00 91.31 91 GLY A C 1
ATOM 727 O O . GLY A 1 91 ? 5.900 2.089 -11.821 1.00 91.31 91 GLY A O 1
ATOM 728 N N . ILE A 1 92 ? 5.906 3.485 -10.058 1.00 89.38 92 ILE A N 1
ATOM 729 C CA . ILE A 1 92 ? 7.367 3.652 -9.982 1.00 89.38 92 ILE A CA 1
ATOM 730 C C . ILE A 1 92 ? 8.060 2.303 -9.751 1.00 89.38 92 ILE A C 1
ATOM 732 O O . ILE A 1 92 ? 9.013 1.970 -10.458 1.00 89.38 92 ILE A O 1
ATOM 736 N N . CYS A 1 93 ? 7.556 1.488 -8.818 1.00 91.31 93 CYS A N 1
ATOM 737 C CA . CYS A 1 93 ? 8.161 0.190 -8.504 1.00 91.31 93 CYS A CA 1
ATOM 738 C C . CYS A 1 93 ? 8.213 -0.745 -9.722 1.00 91.31 93 CYS A C 1
ATOM 740 O O . CYS A 1 93 ? 9.185 -1.482 -9.886 1.00 91.31 93 CYS A O 1
ATOM 742 N N . VAL A 1 94 ? 7.181 -0.721 -10.572 1.00 90.94 94 VAL A N 1
ATOM 743 C CA . VAL A 1 94 ? 7.061 -1.638 -11.714 1.00 90.94 94 VAL A CA 1
ATOM 744 C C . VAL A 1 94 ? 7.691 -1.076 -12.987 1.00 90.94 94 VAL A C 1
ATOM 746 O O . VAL A 1 94 ? 8.394 -1.800 -13.688 1.00 90.94 94 VAL A O 1
ATOM 749 N N . LEU A 1 95 ? 7.437 0.193 -13.311 1.00 84.88 95 LEU A N 1
ATOM 750 C CA . LEU A 1 95 ? 7.830 0.789 -14.592 1.00 84.88 95 LEU A CA 1
ATOM 751 C C . LEU A 1 95 ? 9.283 1.256 -14.608 1.00 84.88 95 LEU A C 1
ATOM 753 O O . LEU A 1 95 ? 9.955 1.135 -15.630 1.00 84.88 95 LEU A O 1
ATOM 757 N N . GLU A 1 96 ? 9.771 1.782 -13.487 1.00 78.19 96 GLU A N 1
ATOM 758 C CA . GLU A 1 96 ? 11.127 2.333 -13.392 1.00 78.19 96 GLU A CA 1
ATOM 759 C C . GLU A 1 96 ? 12.129 1.293 -12.868 1.00 78.19 96 GLU A C 1
ATOM 761 O O . GLU A 1 96 ? 13.331 1.548 -12.832 1.00 78.19 96 GLU A O 1
ATOM 766 N N . GLY A 1 97 ? 11.645 0.115 -12.446 1.00 73.81 97 GLY A N 1
ATOM 767 C CA . GLY A 1 97 ? 12.459 -0.929 -11.816 1.00 73.81 97 GLY A CA 1
ATOM 768 C C . GLY A 1 97 ? 13.078 -0.498 -10.481 1.00 73.81 97 GLY A C 1
ATOM 769 O O . GLY A 1 97 ? 13.917 -1.211 -9.932 1.00 73.81 97 GLY A O 1
ATOM 770 N N . ASN A 1 98 ? 12.669 0.657 -9.946 1.00 76.94 98 ASN A N 1
ATOM 771 C CA . ASN A 1 98 ? 13.204 1.249 -8.727 1.00 76.94 98 ASN A CA 1
ATOM 772 C C . ASN A 1 98 ? 12.399 0.799 -7.502 1.00 76.94 98 ASN A C 1
ATOM 774 O O . ASN A 1 98 ? 11.802 1.596 -6.779 1.00 76.94 98 ASN A O 1
ATOM 778 N N . SER A 1 99 ? 12.325 -0.515 -7.308 1.00 87.81 99 SER A N 1
ATOM 779 C CA . SER A 1 99 ? 11.532 -1.094 -6.231 1.00 87.81 99 SER A CA 1
ATOM 780 C C . SER A 1 99 ? 12.341 -1.181 -4.926 1.00 87.81 99 SER A C 1
ATOM 782 O O . SER A 1 99 ? 13.396 -1.820 -4.901 1.00 87.81 99 SER A O 1
ATOM 784 N N . PRO A 1 100 ? 11.858 -0.626 -3.795 1.00 91.31 100 PRO A N 1
ATOM 785 C CA . PRO A 1 100 ? 12.573 -0.662 -2.510 1.00 91.31 100 PRO A CA 1
ATOM 786 C C . PRO A 1 100 ? 12.514 -2.035 -1.803 1.00 91.31 100 PRO A C 1
ATOM 788 O O . PRO A 1 100 ? 13.102 -2.226 -0.725 1.00 91.31 100 PRO A O 1
ATOM 791 N N . MET A 1 101 ? 11.761 -2.977 -2.378 1.00 93.75 101 MET A N 1
ATOM 792 C CA . MET A 1 101 ? 11.548 -4.356 -1.927 1.00 93.75 101 MET A CA 1
ATOM 793 C C . MET A 1 101 ? 11.149 -5.259 -3.113 1.00 93.75 101 MET A C 1
ATOM 795 O O . MET A 1 101 ? 10.804 -4.736 -4.172 1.00 93.75 101 MET A O 1
ATOM 799 N N . PRO A 1 102 ? 11.180 -6.595 -2.986 1.00 93.69 102 PRO A N 1
ATOM 800 C CA . PRO A 1 102 ? 10.734 -7.490 -4.055 1.00 93.69 102 PRO A CA 1
ATOM 801 C C . PRO A 1 102 ? 9.286 -7.212 -4.494 1.00 93.69 102 PRO A C 1
ATOM 803 O O . PRO A 1 102 ? 8.404 -7.038 -3.654 1.00 93.69 102 PRO A O 1
ATOM 806 N N . LEU A 1 103 ? 9.017 -7.221 -5.806 1.00 94.00 103 LEU A N 1
ATOM 807 C CA . LEU A 1 103 ? 7.665 -7.001 -6.349 1.00 94.00 103 LEU A CA 1
ATOM 808 C C . LEU A 1 103 ? 6.596 -7.945 -5.758 1.00 94.00 103 LEU A C 1
ATOM 810 O O . LEU A 1 103 ? 5.498 -7.460 -5.481 1.00 94.00 103 LEU A O 1
ATOM 814 N N . PRO A 1 104 ? 6.878 -9.242 -5.489 1.00 95.12 104 PRO A N 1
ATOM 815 C CA . PRO A 1 104 ? 5.908 -10.113 -4.822 1.00 95.12 104 PRO A CA 1
ATOM 8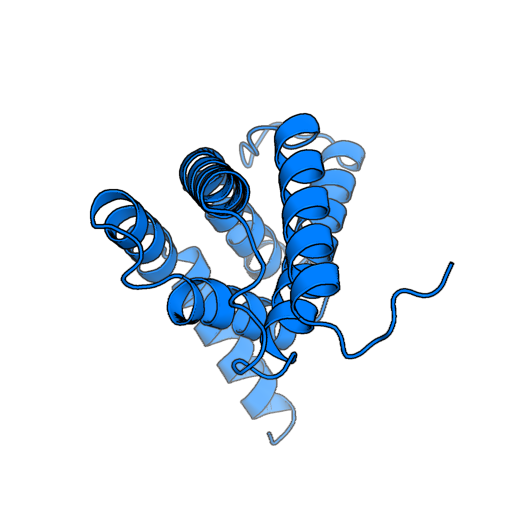16 C C . PRO A 1 104 ? 5.499 -9.630 -3.419 1.00 95.12 104 PRO A C 1
ATOM 818 O O . PRO A 1 104 ? 4.358 -9.837 -3.007 1.00 95.12 104 PRO A O 1
ATOM 821 N N . GLU A 1 105 ? 6.394 -8.963 -2.681 1.00 94.88 105 GLU A N 1
ATOM 822 C CA . GLU A 1 105 ? 6.063 -8.384 -1.370 1.00 94.88 105 GLU A CA 1
ATOM 823 C C . GLU A 1 105 ? 5.151 -7.160 -1.508 1.00 94.88 105 GLU A C 1
ATOM 825 O O . GLU A 1 105 ? 4.231 -6.984 -0.706 1.00 94.88 105 GLU A O 1
ATOM 830 N N . ILE A 1 106 ? 5.363 -6.344 -2.547 1.00 95.88 106 ILE A N 1
ATOM 831 C CA . ILE A 1 106 ? 4.492 -5.204 -2.862 1.00 95.88 106 ILE A CA 1
ATOM 832 C C . ILE A 1 106 ? 3.097 -5.701 -3.238 1.00 95.88 106 ILE A C 1
ATOM 834 O O . ILE A 1 106 ? 2.118 -5.207 -2.683 1.00 95.88 106 ILE A O 1
ATOM 838 N N . GLU A 1 107 ? 3.001 -6.698 -4.125 1.00 95.88 107 GLU A N 1
ATOM 839 C CA . GLU A 1 107 ? 1.723 -7.312 -4.517 1.00 95.88 107 GLU A CA 1
ATOM 840 C C . GLU A 1 107 ? 0.967 -7.823 -3.286 1.00 95.88 107 GLU A C 1
ATOM 842 O O . GLU A 1 107 ? -0.197 -7.474 -3.093 1.00 95.88 107 GLU A O 1
ATOM 847 N N . CYS A 1 108 ? 1.650 -8.557 -2.403 1.00 94.94 108 CYS A N 1
ATOM 848 C CA . CYS A 1 108 ? 1.069 -9.046 -1.156 1.00 94.94 108 CYS A CA 1
ATOM 849 C C . CYS A 1 108 ? 0.523 -7.904 -0.284 1.00 94.94 108 CYS A C 1
ATOM 851 O O . CYS A 1 108 ? -0.606 -7.976 0.201 1.00 94.94 108 CYS A O 1
ATOM 853 N N . GLY A 1 109 ? 1.285 -6.821 -0.113 1.00 94.62 109 GLY A N 1
ATOM 854 C CA . GLY A 1 109 ? 0.833 -5.654 0.641 1.00 94.62 109 GLY A CA 1
ATOM 855 C C . GLY A 1 109 ? -0.400 -4.986 0.031 1.00 94.62 109 GLY A C 1
ATOM 856 O O . GLY A 1 109 ? -1.348 -4.676 0.751 1.00 94.62 109 GLY A O 1
ATOM 857 N N . ILE A 1 110 ? -0.435 -4.809 -1.291 1.00 95.81 110 ILE A N 1
ATOM 858 C CA . ILE A 1 110 ? -1.605 -4.251 -1.980 1.00 95.81 110 ILE A CA 1
ATOM 859 C C . ILE A 1 110 ? -2.819 -5.173 -1.823 1.00 95.81 110 ILE A C 1
ATOM 861 O O . ILE A 1 110 ? -3.897 -4.706 -1.464 1.00 95.81 110 ILE A O 1
ATOM 865 N N . ASP A 1 111 ? -2.668 -6.484 -1.989 1.00 94.50 111 ASP A N 1
ATOM 866 C CA . ASP A 1 111 ? -3.781 -7.418 -1.803 1.00 94.50 111 ASP A CA 1
ATOM 867 C C . ASP A 1 111 ? -4.283 -7.439 -0.348 1.00 94.50 111 ASP A C 1
ATOM 869 O O . ASP A 1 111 ? -5.490 -7.530 -0.101 1.00 94.50 111 ASP A O 1
ATOM 873 N N . LEU A 1 112 ? -3.388 -7.286 0.632 1.00 92.12 112 LEU A N 1
ATOM 874 C CA . LEU A 1 112 ? -3.762 -7.118 2.035 1.00 92.12 112 LEU A CA 1
ATOM 875 C C . LEU A 1 112 ? -4.546 -5.828 2.270 1.00 92.12 112 LEU A C 1
ATOM 877 O O . LEU A 1 112 ? -5.563 -5.875 2.964 1.00 92.12 112 LEU A O 1
ATOM 881 N N . LEU A 1 113 ? -4.121 -4.711 1.671 1.00 92.19 113 LEU A N 1
ATOM 882 C CA . LEU A 1 113 ? -4.845 -3.441 1.716 1.00 92.19 113 LEU A CA 1
ATOM 883 C C . LEU A 1 113 ? -6.269 -3.633 1.182 1.00 92.19 113 LEU A C 1
ATOM 885 O O . LEU A 1 113 ? -7.236 -3.295 1.853 1.00 92.19 113 LEU A O 1
ATOM 889 N N . LEU A 1 114 ? -6.403 -4.253 0.010 1.00 92.06 114 LEU A N 1
ATOM 890 C CA . LEU A 1 114 ? -7.688 -4.458 -0.657 1.00 92.06 114 LEU A CA 1
ATOM 891 C C . LEU A 1 114 ? -8.602 -5.456 0.067 1.00 92.06 114 LEU A C 1
ATOM 893 O O . LEU A 1 114 ? -9.825 -5.362 -0.049 1.00 92.06 114 LEU A O 1
ATOM 897 N N . LYS A 1 115 ? -8.036 -6.434 0.786 1.00 89.31 115 LYS A N 1
ATOM 898 C CA . LYS A 1 115 ? -8.795 -7.502 1.453 1.00 89.31 115 LYS A CA 1
ATOM 899 C C . LYS A 1 115 ? -9.166 -7.169 2.894 1.00 89.31 115 LYS A C 1
ATOM 901 O O . LYS A 1 115 ? -10.297 -7.432 3.291 1.00 89.31 115 LYS A O 1
ATOM 906 N N . LYS A 1 116 ? -8.226 -6.658 3.695 1.00 84.25 116 LYS A N 1
ATOM 907 C CA . LYS A 1 116 ? -8.421 -6.449 5.144 1.00 84.25 116 LYS A CA 1
ATOM 908 C C . LYS A 1 116 ? -9.303 -5.247 5.458 1.00 84.25 116 LYS A C 1
ATOM 910 O O . LYS A 1 116 ? -9.947 -5.238 6.498 1.00 84.25 116 LYS A O 1
ATOM 915 N N . PHE A 1 117 ? -9.320 -4.262 4.570 1.00 82.50 117 PHE A N 1
ATOM 916 C CA . PHE A 1 117 ? -10.034 -3.005 4.761 1.00 82.50 117 PHE A CA 1
ATOM 917 C C . PHE A 1 117 ? -11.387 -2.943 4.038 1.00 82.50 117 PHE A C 1
ATOM 919 O O . PHE A 1 117 ? -12.127 -1.974 4.200 1.00 82.50 117 PHE A O 1
ATOM 926 N N . ARG A 1 118 ? -11.726 -3.978 3.259 1.00 83.75 118 ARG A N 1
ATOM 927 C CA . ARG A 1 118 ? -12.993 -4.048 2.531 1.00 83.75 118 ARG A CA 1
ATOM 928 C C . ARG A 1 118 ? -14.176 -4.143 3.491 1.00 83.75 118 ARG A C 1
ATOM 930 O O . ARG A 1 118 ? -14.150 -4.935 4.431 1.00 83.75 118 ARG A O 1
ATOM 937 N N . GLY A 1 119 ? -15.242 -3.411 3.189 1.00 82.19 119 GLY A N 1
ATOM 938 C CA . GLY A 1 119 ? -16.500 -3.457 3.927 1.00 82.19 119 GLY A CA 1
ATOM 939 C C . GLY A 1 119 ? -16.519 -2.604 5.194 1.00 82.19 119 GLY A C 1
ATOM 940 O O . GLY A 1 119 ? -17.460 -2.735 5.974 1.00 82.19 119 GLY A O 1
ATOM 941 N N . MET A 1 120 ? -15.520 -1.736 5.407 1.00 80.00 120 MET A N 1
ATOM 942 C CA . MET A 1 120 ? -15.578 -0.741 6.487 1.00 80.00 120 MET A CA 1
ATOM 943 C C . MET A 1 120 ? -16.651 0.319 6.210 1.00 80.00 120 MET A C 1
ATOM 945 O O . MET A 1 120 ? -17.500 0.569 7.061 1.00 80.00 120 MET A O 1
ATOM 949 N N . ASP A 1 121 ? -16.642 0.921 5.017 1.00 86.31 121 ASP A N 1
ATOM 950 C CA . ASP A 1 121 ? -17.702 1.802 4.521 1.00 86.31 121 ASP A CA 1
ATOM 951 C C . ASP A 1 121 ? -17.617 1.985 2.997 1.00 86.31 121 ASP A C 1
ATOM 953 O O . ASP A 1 121 ? -16.601 1.695 2.365 1.00 86.31 121 ASP A O 1
ATOM 957 N N . LYS A 1 122 ? -18.695 2.517 2.410 1.00 87.38 122 LYS A N 1
ATOM 958 C CA . LYS A 1 122 ? -18.858 2.624 0.957 1.00 87.38 122 LYS A CA 1
ATOM 959 C C . LYS A 1 122 ? -17.826 3.531 0.277 1.00 87.38 122 LYS A C 1
ATOM 961 O O . LYS A 1 122 ? -17.301 3.159 -0.765 1.00 87.38 122 LYS A O 1
ATOM 966 N N . GLU A 1 123 ? -17.558 4.718 0.824 1.00 86.94 123 GLU A N 1
ATOM 967 C CA . GLU A 1 123 ? -16.606 5.655 0.205 1.00 86.94 123 GLU A CA 1
ATOM 968 C C . GLU A 1 1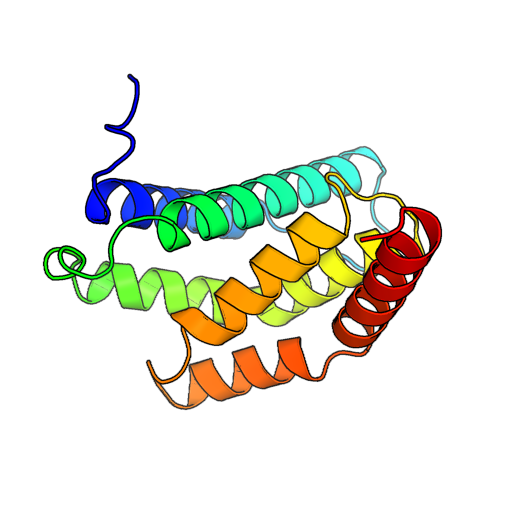23 ? -15.196 5.060 0.235 1.00 86.94 123 GLU A C 1
ATOM 970 O O . GLU A 1 123 ? -14.432 5.204 -0.719 1.00 86.94 123 GLU A O 1
ATOM 975 N N . PHE A 1 124 ? -14.850 4.359 1.314 1.00 89.06 124 PHE A N 1
ATOM 976 C CA . PHE A 1 124 ? -13.556 3.709 1.403 1.00 89.06 124 PHE A CA 1
ATOM 977 C C . PHE A 1 124 ? -13.421 2.533 0.431 1.00 89.06 124 PHE A C 1
ATOM 979 O O . PHE A 1 124 ? -12.411 2.443 -0.267 1.00 89.06 124 PHE A O 1
ATOM 986 N N . ASP A 1 125 ? -14.456 1.700 0.302 1.00 91.44 125 ASP A N 1
ATOM 987 C CA . ASP A 1 125 ? -14.492 0.616 -0.686 1.00 91.44 125 ASP A CA 1
ATOM 988 C C . ASP A 1 125 ? -14.352 1.144 -2.123 1.00 91.44 125 ASP A C 1
ATOM 9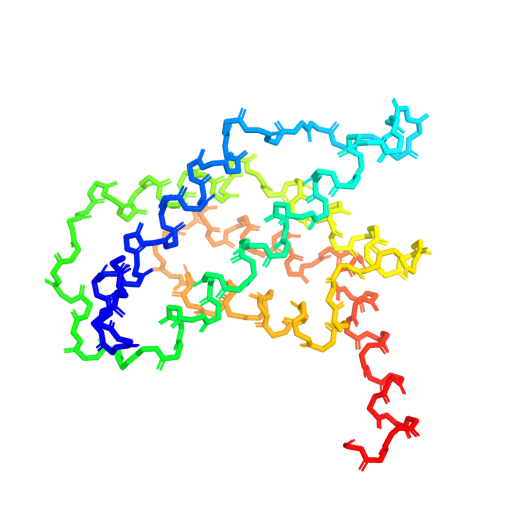90 O O . ASP A 1 125 ? -13.631 0.554 -2.927 1.00 91.44 125 ASP A O 1
ATOM 994 N N . GLU A 1 126 ? -14.968 2.287 -2.444 1.00 92.62 126 GLU A N 1
ATOM 995 C CA . GLU A 1 126 ? -14.801 2.955 -3.743 1.00 92.62 126 GLU A CA 1
ATOM 996 C C . GLU A 1 126 ? -13.332 3.350 -3.991 1.00 92.62 126 GLU A C 1
ATOM 998 O O . GLU A 1 126 ? -12.825 3.181 -5.100 1.00 92.62 126 GLU A O 1
ATOM 1003 N N . ARG A 1 127 ? -12.603 3.816 -2.967 1.00 93.25 127 ARG A N 1
ATOM 1004 C CA . ARG A 1 127 ? -11.168 4.142 -3.089 1.00 93.25 127 ARG A CA 1
ATOM 1005 C C . ARG A 1 127 ? -10.286 2.909 -3.219 1.00 93.25 127 ARG A C 1
ATOM 1007 O O . ARG A 1 127 ? -9.363 2.919 -4.030 1.00 93.25 127 ARG A O 1
ATOM 1014 N N . LEU A 1 128 ? -10.579 1.847 -2.471 1.00 93.75 128 LEU A N 1
ATOM 1015 C CA . LEU A 1 128 ? -9.895 0.564 -2.638 1.00 93.75 128 LEU A CA 1
ATOM 1016 C C . LEU A 1 128 ? -10.110 0.017 -4.055 1.00 93.75 128 LEU A C 1
ATOM 1018 O O . LEU A 1 128 ? -9.167 -0.479 -4.666 1.00 93.75 128 LEU A O 1
ATOM 1022 N N . GLN A 1 129 ? -11.314 0.169 -4.610 1.00 95.12 129 GLN A N 1
ATOM 1023 C CA . GLN A 1 129 ? -11.610 -0.238 -5.981 1.00 95.12 129 GLN A CA 1
ATOM 1024 C C . GLN A 1 129 ? -10.804 0.571 -7.010 1.00 95.12 129 GLN A C 1
ATOM 1026 O O . GLN A 1 129 ? -10.254 -0.015 -7.935 1.00 95.12 129 GLN A O 1
ATOM 1031 N N . VAL A 1 130 ? -10.636 1.885 -6.810 1.00 95.69 130 VAL A N 1
ATOM 1032 C CA . VAL A 1 130 ? -9.771 2.722 -7.667 1.00 95.69 130 VAL A CA 1
ATOM 1033 C C . VAL A 1 130 ? -8.317 2.233 -7.673 1.00 95.69 130 VAL A C 1
ATOM 1035 O O . VAL A 1 130 ? -7.689 2.231 -8.727 1.00 95.69 130 VAL A O 1
ATOM 1038 N N . ILE A 1 131 ? -7.783 1.791 -6.528 1.00 95.31 131 ILE A N 1
ATOM 1039 C CA . ILE A 1 131 ? -6.444 1.176 -6.466 1.00 95.31 131 ILE A CA 1
ATOM 1040 C C . ILE A 1 131 ? -6.443 -0.158 -7.217 1.00 95.31 131 ILE A C 1
ATOM 1042 O O . ILE A 1 131 ? -5.551 -0.415 -8.017 1.00 95.31 131 ILE A O 1
ATOM 1046 N N . ALA A 1 132 ? -7.438 -1.012 -6.971 1.00 95.38 132 ALA A N 1
ATOM 1047 C CA . ALA A 1 132 ? -7.511 -2.348 -7.559 1.00 95.38 132 ALA A CA 1
ATOM 1048 C C . ALA A 1 132 ? -7.616 -2.340 -9.093 1.00 95.38 132 ALA A C 1
ATOM 1050 O O . ALA A 1 132 ? -7.058 -3.235 -9.731 1.00 95.38 132 ALA A O 1
ATOM 1051 N N . ASP A 1 133 ? -8.319 -1.349 -9.646 1.00 96.50 133 ASP A N 1
ATOM 1052 C CA . ASP A 1 133 ? -8.564 -1.174 -11.082 1.00 96.50 133 ASP A CA 1
ATOM 1053 C C . ASP A 1 133 ? -7.501 -0.305 -11.772 1.00 96.50 133 ASP A C 1
ATOM 1055 O O . ASP A 1 133 ? -7.606 -0.027 -12.969 1.00 96.50 133 ASP A O 1
ATOM 1059 N N . SER A 1 134 ? -6.484 0.152 -11.038 1.00 95.88 134 SER A N 1
ATOM 1060 C CA . SER A 1 134 ? -5.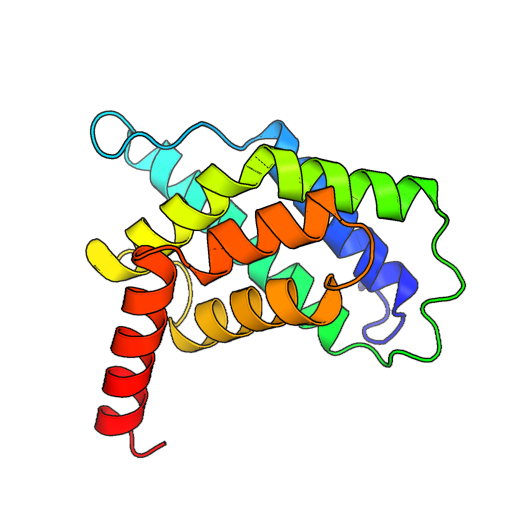411 0.958 -11.612 1.00 95.88 134 SER A CA 1
ATOM 1061 C C . SER A 1 134 ? -4.528 0.109 -12.536 1.00 95.88 134 SER A C 1
ATOM 1063 O O . SER A 1 134 ? -4.238 -1.063 -12.270 1.00 95.88 134 SER A O 1
ATOM 1065 N N . GLY A 1 135 ? -4.060 0.717 -13.631 1.00 95.31 135 GLY A N 1
ATOM 1066 C CA . GLY A 1 135 ? -3.169 0.044 -14.579 1.00 95.31 135 GLY A CA 1
ATOM 1067 C C . GLY A 1 135 ? -1.831 -0.352 -13.946 1.00 95.31 135 GLY A C 1
ATOM 1068 O O . GLY A 1 135 ? -1.251 -1.370 -14.304 1.00 95.31 135 GLY A O 1
ATOM 1069 N N . GLU A 1 136 ? -1.362 0.407 -12.959 1.00 95.06 136 GLU A N 1
ATOM 1070 C CA . GLU A 1 136 ? -0.148 0.157 -12.181 1.00 95.06 136 GLU A CA 1
ATOM 1071 C C . GLU A 1 136 ? -0.257 -1.138 -11.370 1.00 95.06 136 GLU A C 1
ATOM 1073 O O . GLU A 1 136 ? 0.673 -1.944 -11.371 1.00 95.06 136 GLU A O 1
ATOM 1078 N N . VAL A 1 137 ? -1.403 -1.388 -10.727 1.00 96.00 137 VAL A N 1
ATOM 1079 C CA . VAL A 1 137 ? -1.644 -2.644 -10.000 1.00 96.00 137 VAL A CA 1
ATOM 1080 C C . VAL A 1 137 ? -1.790 -3.823 -10.964 1.00 96.00 137 VAL A C 1
ATOM 1082 O O . VAL A 1 137 ? -1.290 -4.915 -10.684 1.00 96.00 137 VAL A O 1
ATOM 1085 N N . GLU A 1 138 ? -2.412 -3.628 -12.129 1.00 96.56 138 GLU A N 1
ATOM 1086 C CA . GLU A 1 138 ? -2.443 -4.658 -13.174 1.00 96.56 138 GLU A CA 1
ATOM 1087 C C . GLU A 1 138 ? -1.027 -5.007 -13.670 1.00 96.56 138 GLU A C 1
ATOM 1089 O O . GLU A 1 138 ? -0.680 -6.184 -13.811 1.00 96.56 138 GLU A O 1
ATOM 1094 N N . LEU A 1 139 ? -0.190 -3.994 -13.905 1.00 95.62 139 LEU A N 1
ATOM 1095 C CA . LEU A 1 139 ? 1.204 -4.165 -14.307 1.00 95.62 139 LEU A CA 1
ATOM 1096 C C . LEU A 1 139 ? 2.024 -4.867 -13.225 1.00 95.62 139 LEU A C 1
ATOM 1098 O O . LEU A 1 139 ? 2.793 -5.770 -13.556 1.00 95.62 139 LEU A O 1
ATOM 1102 N N . LEU A 1 140 ? 1.827 -4.516 -11.951 1.00 96.62 140 LEU A N 1
ATOM 1103 C CA . LEU A 1 140 ? 2.469 -5.190 -10.822 1.00 96.62 140 LEU A CA 1
ATOM 1104 C C . LEU A 1 140 ? 2.180 -6.692 -10.840 1.00 96.62 140 LEU A C 1
ATOM 1106 O O . LEU A 1 140 ? 3.110 -7.494 -10.805 1.00 96.62 140 LEU A O 1
ATOM 1110 N N . ARG A 1 141 ? 0.907 -7.077 -10.969 1.00 96.31 141 ARG A N 1
ATOM 1111 C CA . ARG A 1 141 ? 0.494 -8.489 -11.016 1.00 96.31 141 ARG A CA 1
ATOM 1112 C C . ARG A 1 141 ? 1.124 -9.237 -12.190 1.00 96.31 141 ARG A C 1
ATOM 1114 O O . ARG A 1 141 ? 1.584 -10.367 -12.034 1.00 96.31 141 ARG A O 1
ATOM 1121 N N . LYS A 1 142 ? 1.199 -8.606 -13.369 1.00 95.88 142 LYS A N 1
ATOM 1122 C CA . LYS A 1 142 ? 1.889 -9.183 -14.538 1.00 95.88 142 LYS A CA 1
ATOM 1123 C C . LYS A 1 142 ? 3.385 -9.358 -14.281 1.00 95.88 142 LYS A C 1
ATOM 1125 O O . LYS A 1 142 ? 3.923 -10.422 -14.572 1.00 95.88 142 LYS A O 1
ATOM 1130 N N . ALA A 1 143 ? 4.043 -8.348 -13.715 1.00 94.12 143 ALA A N 1
ATOM 1131 C CA . ALA A 1 143 ? 5.467 -8.400 -13.400 1.00 94.12 143 ALA A CA 1
ATOM 1132 C C . ALA A 1 143 ? 5.784 -9.505 -12.380 1.00 94.12 143 ALA A C 1
ATOM 1134 O O . ALA A 1 143 ? 6.740 -10.258 -12.561 1.00 94.12 143 ALA A O 1
ATOM 1135 N N . VAL A 1 144 ? 4.944 -9.665 -11.355 1.00 94.75 144 VAL A N 1
ATOM 1136 C CA . VAL A 1 144 ? 5.089 -10.745 -10.372 1.00 94.75 144 VAL A CA 1
ATOM 1137 C C . VAL A 1 144 ? 4.832 -12.121 -10.991 1.00 94.75 144 VAL A C 1
ATOM 1139 O O . VAL A 1 144 ? 5.562 -13.063 -10.690 1.00 94.75 144 VAL A O 1
ATOM 1142 N N . ALA A 1 145 ? 3.850 -12.259 -11.885 1.00 94.44 145 ALA A N 1
ATOM 1143 C CA . ALA A 1 145 ? 3.626 -13.514 -12.602 1.00 94.44 145 ALA A CA 1
ATOM 1144 C C . ALA A 1 145 ? 4.850 -13.926 -13.442 1.00 94.44 145 ALA A C 1
ATOM 1146 O O . ALA A 1 145 ? 5.238 -15.094 -13.416 1.00 94.44 145 ALA A O 1
ATOM 1147 N N . CYS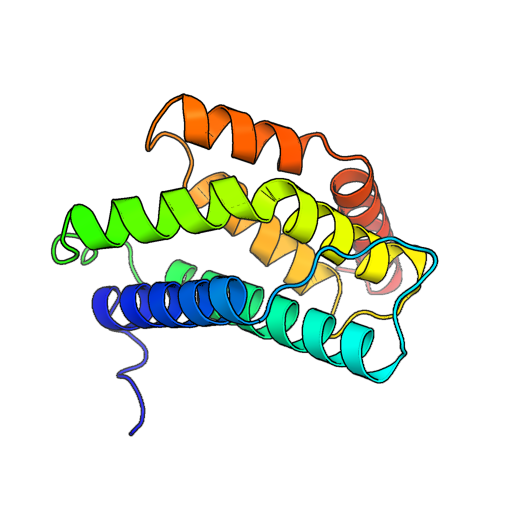 A 1 146 ? 5.493 -12.975 -14.131 1.00 92.69 146 CYS A N 1
ATOM 1148 C CA . CYS A 1 146 ? 6.750 -13.227 -14.839 1.00 92.69 146 CYS A CA 1
ATOM 1149 C C . CYS A 1 146 ? 7.868 -13.646 -13.874 1.00 92.69 146 CYS A C 1
ATOM 1151 O O . CYS A 1 146 ? 8.525 -14.655 -14.111 1.00 92.69 146 CYS A O 1
ATOM 1153 N N . PHE A 1 147 ? 8.029 -12.929 -12.756 1.00 89.44 147 PHE A N 1
ATOM 1154 C CA . PHE A 1 147 ? 9.023 -13.262 -11.733 1.00 89.44 147 PHE A CA 1
ATOM 1155 C C . PHE A 1 147 ? 8.853 -14.697 -11.210 1.00 89.44 147 PHE A C 1
ATOM 1157 O O . PHE A 1 147 ? 9.825 -15.448 -11.149 1.00 89.44 147 PHE A O 1
ATOM 1164 N N . ARG A 1 148 ? 7.625 -15.114 -10.875 1.00 91.19 148 ARG A N 1
ATOM 1165 C CA . ARG A 1 148 ? 7.337 -16.484 -10.409 1.00 91.19 148 ARG A CA 1
ATOM 1166 C C . ARG A 1 148 ? 7.671 -17.530 -11.476 1.00 91.19 148 ARG A C 1
ATOM 1168 O O . ARG A 1 148 ? 8.349 -18.512 -11.183 1.00 91.19 148 ARG A O 1
ATOM 1175 N N . ALA A 1 149 ? 7.292 -17.274 -12.732 1.00 91.25 149 ALA A N 1
ATOM 1176 C CA . ALA A 1 149 ? 7.583 -18.166 -13.855 1.00 91.25 149 ALA A CA 1
ATOM 1177 C C . ALA A 1 149 ? 9.093 -18.352 -14.106 1.00 91.25 149 ALA A C 1
ATOM 1179 O O . ALA A 1 149 ? 9.523 -19.448 -14.460 1.00 91.25 149 ALA A O 1
ATOM 1180 N N . GLU A 1 150 ? 9.898 -17.306 -13.904 1.00 88.94 150 GLU A N 1
ATOM 1181 C CA . GLU A 1 150 ? 11.360 -17.359 -14.037 1.00 88.94 150 GLU A CA 1
ATOM 1182 C C . GLU A 1 150 ? 12.044 -18.101 -12.878 1.00 88.94 150 GLU A C 1
ATOM 1184 O O . GLU A 1 150 ? 13.099 -18.705 -13.076 1.00 88.94 150 GLU A O 1
ATOM 1189 N N . ASN A 1 151 ? 11.445 -18.085 -11.683 1.00 84.00 151 ASN A N 1
ATOM 1190 C CA . ASN A 1 151 ? 12.022 -18.668 -10.466 1.00 84.00 151 ASN A CA 1
ATOM 1191 C C . ASN A 1 151 ? 11.444 -20.047 -10.093 1.00 84.00 151 ASN A C 1
ATOM 1193 O O . ASN A 1 151 ? 11.942 -20.683 -9.165 1.00 84.00 151 ASN A O 1
ATOM 1197 N N . GLY A 1 152 ? 10.454 -20.550 -10.839 1.00 73.00 152 GLY A N 1
ATOM 1198 C CA . GLY A 1 152 ? 9.857 -21.872 -10.620 1.00 73.00 152 GLY A CA 1
ATOM 1199 C C . GLY A 1 152 ? 8.929 -21.950 -9.401 1.00 73.00 152 GLY A C 1
ATOM 1200 O O . GLY A 1 152 ? 8.793 -23.033 -8.827 1.00 73.00 152 GLY A O 1
ATOM 1201 N N . GLU A 1 153 ? 8.328 -20.819 -9.018 1.00 62.28 153 GLU A N 1
ATOM 1202 C CA . GLU A 1 153 ? 7.324 -20.696 -7.945 1.00 62.28 153 GLU A CA 1
ATOM 1203 C C . GLU A 1 153 ? 5.881 -20.799 -8.458 1.00 62.28 153 GLU A C 1
ATOM 1205 O O . GLU A 1 153 ? 5.595 -20.302 -9.573 1.00 62.28 153 GLU A O 1
#

Radius of gyration: 15.57 Å; chains: 1; bounding box: 35×39×38 Å

Secondary structure (DSSP, 8-state):
-PPPTT-HHHHHHHHHHHHHHHHHH-----TTS--HHHHHHHHHHHHHHHHHHHHHHTS-GGG-TTS-HHHHHHHHHHHHHTHHHHHHHHHHHHHS---SS-HHHHHHHHHHHHHHSTTS-HHHHHHHHHHHT-HHHHHHHHHHHHHHHHHT-

Sequence (153 aa):
MLLPEDDPKALFLHLHATLKELDLKSIFLEHTAIGLDECDMQMQLGKRFIQALTRWASASPDKADTVDSKTEQDVRNIIVKHTSWIIIFVGICVLEGNSPMPLPEIECGIDLLLKKFRGMDKEFDERLQVIADSGEVELLRKAVACFRAENGE